Protein AF-A0A8T6UA25-F1 (afdb_monomer_lite)

Secondary structure (DSSP, 8-state):
--------THHHHHHHHHHHHHHHHTTSTT-------S-GGGS-TTTTSTTSS------PPP-HHHHHHHHHHHTTTS---TT--HHHHHHH-TT--

Structure (mmCIF, N/CA/C/O backbone):
data_AF-A0A8T6UA25-F1
#
_entry.id   AF-A0A8T6UA25-F1
#
loop_
_atom_site.group_PDB
_atom_site.id
_atom_site.type_symbol
_atom_site.label_atom_id
_atom_site.label_alt_id
_atom_site.label_comp_id
_atom_site.label_asym_id
_atom_site.label_entity_id
_atom_site.label_seq_id
_atom_site.pdbx_PDB_ins_code
_atom_site.Cartn_x
_atom_site.Cartn_y
_atom_site.Cartn_z
_atom_site.occupancy
_atom_site.B_iso_or_equiv
_atom_site.auth_seq_id
_atom_site.auth_comp_id
_atom_site.auth_asym_id
_atom_site.auth_atom_id
_atom_site.pdbx_PDB_model_num
ATOM 1 N N . ARG A 1 1 ? -13.926 7.193 -39.524 1.00 38.59 1 ARG A N 1
ATOM 2 C CA . ARG A 1 1 ? -12.590 7.823 -39.649 1.00 38.59 1 ARG A CA 1
ATOM 3 C C . ARG A 1 1 ? -12.035 7.939 -38.240 1.00 38.59 1 ARG A C 1
ATOM 5 O O . ARG A 1 1 ? -12.552 8.738 -37.476 1.00 38.59 1 ARG A O 1
ATOM 12 N N . GLY A 1 2 ? -11.136 7.026 -37.871 1.00 42.00 2 GLY A N 1
ATOM 13 C CA . GLY A 1 2 ? -10.585 6.925 -36.521 1.00 42.00 2 GLY A CA 1
ATOM 14 C C . GLY A 1 2 ? -9.568 8.030 -36.280 1.00 42.00 2 GLY A C 1
ATOM 15 O O . GLY A 1 2 ? -8.629 8.185 -37.056 1.00 42.00 2 GLY A O 1
ATOM 16 N N . MET A 1 3 ? -9.800 8.813 -35.234 1.00 43.72 3 MET A N 1
ATOM 17 C CA . MET A 1 3 ? -8.881 9.826 -34.745 1.00 43.72 3 MET A CA 1
ATOM 18 C C . MET A 1 3 ? -7.896 9.109 -33.821 1.00 43.72 3 MET A C 1
ATOM 20 O O . MET A 1 3 ? -8.202 8.843 -32.663 1.00 43.72 3 MET A O 1
ATOM 24 N N . GLY A 1 4 ? -6.760 8.690 -34.379 1.00 46.84 4 GLY A N 1
ATOM 25 C CA . GLY A 1 4 ? -5.645 8.176 -33.595 1.00 46.84 4 GLY A CA 1
ATOM 26 C C . GLY A 1 4 ? -5.101 9.311 -32.740 1.00 46.84 4 GLY A C 1
ATOM 27 O O . GLY A 1 4 ? -4.546 10.270 -33.274 1.00 46.84 4 GLY A O 1
ATOM 28 N N . TYR A 1 5 ? -5.302 9.218 -31.428 1.00 51.19 5 TYR A N 1
ATOM 29 C CA . TYR A 1 5 ? -4.534 9.986 -30.459 1.00 51.19 5 TYR A CA 1
ATOM 30 C C . TYR A 1 5 ? -3.058 9.669 -30.713 1.00 51.19 5 TYR A C 1
ATOM 32 O O . TYR A 1 5 ? -2.602 8.557 -30.456 1.00 51.19 5 TYR A O 1
ATOM 40 N N . ALA A 1 6 ? -2.332 10.624 -31.287 1.00 53.25 6 ALA A N 1
ATOM 41 C CA . ALA A 1 6 ? -0.885 10.589 -31.320 1.00 53.25 6 ALA A CA 1
ATOM 42 C C . ALA A 1 6 ? -0.402 10.799 -29.880 1.00 53.25 6 ALA A C 1
ATOM 44 O O . ALA A 1 6 ? -0.181 11.932 -29.456 1.00 53.25 6 ALA A O 1
ATOM 45 N N . ASP A 1 7 ? -0.292 9.712 -29.115 1.00 58.94 7 ASP A N 1
ATOM 46 C CA . ASP A 1 7 ? 0.568 9.704 -27.940 1.00 58.94 7 ASP A CA 1
ATOM 47 C C . ASP A 1 7 ? 1.988 9.884 -28.480 1.00 58.94 7 ASP A C 1
ATOM 49 O O . ASP A 1 7 ? 2.584 8.982 -29.071 1.00 58.94 7 ASP A O 1
ATOM 53 N N . SER A 1 8 ? 2.492 11.117 -28.433 1.00 61.16 8 SER A N 1
ATOM 54 C CA . SER A 1 8 ? 3.894 11.380 -28.720 1.00 61.16 8 SER A CA 1
ATOM 55 C C . SER A 1 8 ? 4.681 10.438 -27.815 1.00 61.16 8 SER A C 1
ATOM 57 O O . SER A 1 8 ? 4.487 10.535 -26.609 1.00 61.16 8 SER A O 1
ATOM 59 N N . GLY A 1 9 ? 5.537 9.551 -2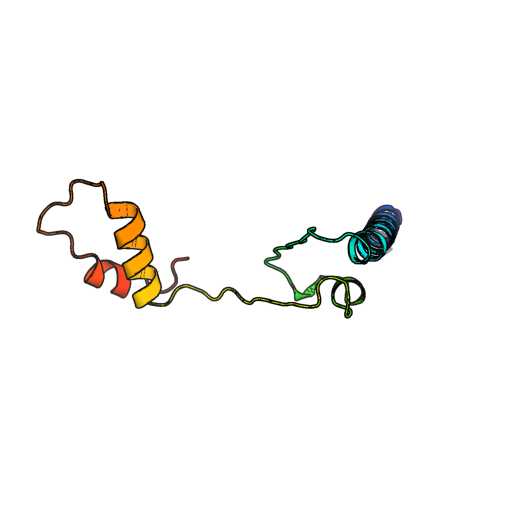8.341 1.00 72.38 9 GLY A N 1
ATOM 60 C CA . GLY A 1 9 ? 6.297 8.529 -27.584 1.00 72.38 9 GLY A CA 1
ATOM 61 C C . GLY A 1 9 ? 7.247 9.061 -26.490 1.00 72.38 9 GLY A C 1
ATOM 62 O O . GLY A 1 9 ? 8.269 8.471 -26.171 1.00 72.38 9 GLY A O 1
ATOM 63 N N . VAL A 1 10 ? 6.981 10.251 -25.962 1.00 82.38 10 VAL A N 1
ATOM 64 C CA . VAL A 1 10 ? 7.431 10.806 -24.693 1.00 82.38 10 VAL A CA 1
ATOM 65 C C . VAL A 1 10 ? 7.171 9.831 -23.547 1.00 82.38 10 VAL A C 1
ATOM 67 O O . VAL A 1 10 ? 8.112 9.565 -22.813 1.00 82.38 10 VAL A O 1
ATOM 70 N N . THR A 1 11 ? 5.973 9.253 -23.414 1.00 80.31 11 THR A N 1
ATOM 71 C CA . THR A 1 11 ? 5.654 8.333 -22.304 1.00 80.31 11 THR A CA 1
ATOM 72 C C . THR A 1 11 ? 6.590 7.121 -22.291 1.00 80.31 11 THR A C 1
ATOM 74 O O . THR A 1 11 ? 7.226 6.830 -21.281 1.00 80.31 11 THR A O 1
ATOM 77 N N . GLU A 1 12 ? 6.771 6.480 -23.446 1.00 82.31 12 GLU A N 1
ATOM 78 C CA . GLU A 1 12 ? 7.682 5.342 -23.616 1.00 82.31 12 GLU A CA 1
ATOM 79 C C . GLU A 1 12 ? 9.154 5.723 -23.373 1.00 82.31 12 GLU A C 1
ATO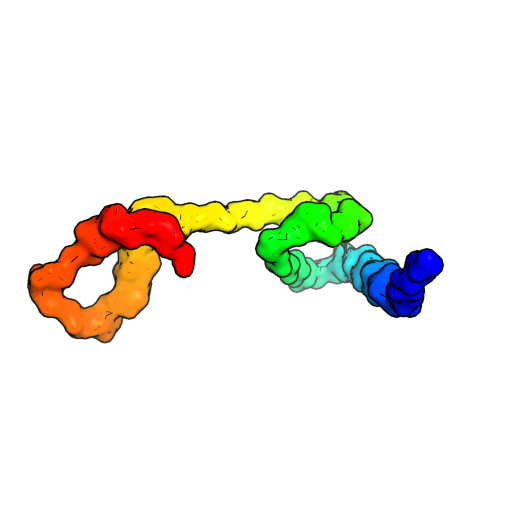M 81 O O . GLU A 1 12 ? 9.903 4.984 -22.729 1.00 82.31 12 GLU A O 1
ATOM 86 N N . ARG A 1 13 ? 9.571 6.917 -23.817 1.00 86.44 13 ARG A N 1
ATOM 87 C CA . ARG A 1 13 ? 10.919 7.444 -23.552 1.00 86.44 13 ARG A CA 1
ATOM 88 C C . ARG A 1 13 ? 11.160 7.720 -22.069 1.00 86.44 13 ARG A C 1
ATOM 90 O O . ARG A 1 13 ? 12.239 7.413 -21.576 1.00 86.44 13 ARG A O 1
ATOM 97 N N . VAL A 1 14 ? 10.172 8.258 -21.355 1.00 88.69 14 VAL A N 1
ATOM 98 C CA . VAL A 1 14 ? 10.264 8.507 -19.908 1.00 88.69 14 VAL A CA 1
ATOM 99 C C . VAL A 1 14 ? 10.373 7.190 -19.143 1.00 88.69 14 VAL A C 1
ATOM 101 O O . VAL A 1 14 ? 11.214 7.081 -18.255 1.00 88.69 14 VAL A O 1
ATOM 104 N N . ILE A 1 15 ? 9.595 6.171 -19.523 1.00 86.06 15 ILE A N 1
ATOM 105 C CA . ILE A 1 15 ? 9.697 4.828 -18.933 1.00 86.06 15 ILE A CA 1
ATOM 106 C C . ILE A 1 15 ? 11.088 4.239 -19.191 1.00 86.06 15 ILE A C 1
ATOM 108 O O . ILE A 1 15 ? 11.742 3.781 -18.260 1.00 86.06 15 ILE A O 1
ATOM 112 N N . SER A 1 16 ? 11.578 4.306 -20.429 1.00 88.06 16 SER A N 1
ATOM 113 C CA . SER A 1 16 ? 12.906 3.789 -20.790 1.00 88.06 16 SER A CA 1
ATOM 114 C C . SER A 1 16 ? 14.032 4.470 -20.004 1.00 88.06 16 SER A C 1
ATOM 116 O O . SER A 1 16 ? 14.948 3.796 -19.528 1.00 88.06 16 SER A O 1
ATOM 118 N N . GLN A 1 17 ? 13.947 5.793 -19.822 1.00 90.25 17 GLN A N 1
ATOM 119 C CA . GLN A 1 17 ? 14.913 6.529 -19.009 1.00 90.25 17 GLN A CA 1
ATOM 120 C C . GLN A 1 17 ? 14.837 6.097 -17.545 1.00 90.25 17 GLN A C 1
ATOM 122 O O . GLN A 1 17 ? 15.865 5.779 -16.961 1.00 90.25 17 GLN A O 1
ATOM 127 N N . LEU A 1 18 ? 13.634 6.017 -16.968 1.00 88.88 18 LEU A N 1
ATOM 128 C CA . LEU A 1 18 ? 13.446 5.575 -15.586 1.00 88.88 18 LEU A CA 1
ATOM 129 C C . LEU A 1 18 ? 14.066 4.192 -15.348 1.00 88.88 18 LEU A C 1
ATOM 131 O O . LEU A 1 18 ? 14.777 4.004 -14.368 1.00 88.88 18 LEU A O 1
ATOM 135 N N . LEU A 1 19 ? 13.843 3.244 -16.260 1.00 87.19 19 LEU A N 1
ATOM 136 C CA . LEU A 1 19 ? 14.431 1.905 -16.183 1.00 87.19 19 LEU A CA 1
ATOM 137 C C . LEU A 1 19 ? 15.966 1.936 -16.225 1.00 87.19 19 LEU A C 1
ATOM 139 O O . LEU A 1 19 ? 16.606 1.178 -15.503 1.00 87.19 19 LEU A O 1
ATOM 143 N N . THR A 1 20 ? 16.542 2.826 -17.035 1.00 88.44 20 THR A N 1
ATOM 144 C CA . THR A 1 20 ? 17.999 3.007 -17.138 1.00 88.44 20 THR A CA 1
ATOM 145 C C . THR A 1 20 ? 18.582 3.558 -15.835 1.00 88.44 20 THR A C 1
ATOM 147 O O . THR A 1 20 ? 19.597 3.057 -15.358 1.00 88.44 20 THR A O 1
ATOM 150 N N . GLU A 1 21 ? 17.918 4.540 -15.218 1.00 88.38 21 GLU A N 1
ATOM 151 C CA . GLU A 1 21 ? 18.327 5.073 -13.910 1.00 88.38 21 GLU A CA 1
ATOM 152 C C . GLU A 1 21 ? 18.195 4.018 -12.803 1.00 88.38 21 GLU A C 1
ATOM 154 O O . GLU A 1 21 ? 19.075 3.895 -11.952 1.00 88.38 21 GLU A O 1
ATOM 159 N N . MET A 1 22 ? 17.126 3.213 -12.826 1.00 86.81 22 MET A N 1
ATOM 160 C CA . MET A 1 22 ? 16.934 2.122 -11.868 1.00 86.81 22 MET A CA 1
ATOM 161 C C . MET A 1 22 ? 18.066 1.099 -11.927 1.00 86.81 22 MET A C 1
ATOM 163 O O . MET A 1 22 ? 18.578 0.717 -10.878 1.00 86.81 22 MET A O 1
ATOM 167 N N . ASP A 1 23 ? 18.492 0.701 -13.129 1.00 82.88 23 ASP A N 1
ATOM 168 C CA . ASP A 1 23 ? 19.617 -0.223 -13.299 1.00 82.88 23 ASP A CA 1
ATOM 169 C C . ASP A 1 23 ? 20.933 0.383 -12.747 1.00 82.88 23 ASP A C 1
ATOM 171 O O . ASP A 1 23 ? 21.794 -0.345 -12.250 1.00 82.88 23 ASP A O 1
ATOM 175 N N . GLY A 1 24 ? 21.067 1.717 -12.752 1.00 82.19 24 GLY A N 1
ATOM 176 C CA . GLY A 1 24 ? 22.161 2.443 -12.097 1.00 82.19 24 GLY A CA 1
ATOM 177 C C . GLY A 1 24 ? 22.089 2.421 -10.564 1.00 82.19 24 GLY A C 1
ATOM 178 O O . GLY A 1 24 ? 23.108 2.214 -9.903 1.00 82.19 24 GLY A O 1
ATOM 179 N N . ILE A 1 25 ? 20.892 2.572 -9.985 1.00 81.12 25 ILE A N 1
ATOM 180 C CA . ILE A 1 25 ? 20.677 2.578 -8.524 1.00 81.12 25 ILE A CA 1
ATOM 181 C C . ILE A 1 25 ? 21.048 1.237 -7.882 1.00 81.12 25 ILE A C 1
ATOM 183 O O . ILE A 1 25 ? 21.532 1.231 -6.756 1.00 81.12 25 ILE A O 1
ATOM 187 N N . ILE A 1 26 ? 20.903 0.114 -8.595 1.00 73.62 26 ILE A N 1
ATOM 188 C CA . ILE A 1 26 ? 21.287 -1.225 -8.099 1.0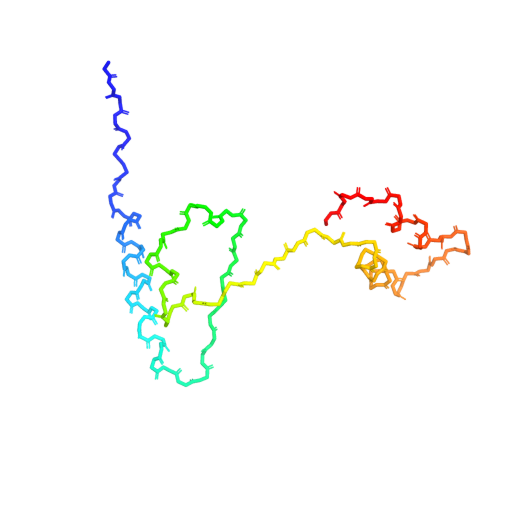0 73.62 26 ILE A CA 1
ATOM 189 C C . ILE A 1 26 ? 22.754 -1.268 -7.637 1.00 73.62 26 ILE A C 1
ATOM 191 O O . ILE A 1 26 ? 23.110 -2.056 -6.765 1.00 73.62 26 ILE A O 1
ATOM 195 N N . THR A 1 27 ? 23.612 -0.428 -8.219 1.00 73.62 27 THR A N 1
ATOM 196 C CA . THR A 1 27 ? 25.043 -0.372 -7.888 1.00 73.62 27 THR A CA 1
ATOM 197 C C . THR A 1 27 ? 25.368 0.496 -6.669 1.00 73.62 27 THR A C 1
ATOM 199 O O . THR A 1 27 ? 26.503 0.469 -6.198 1.00 73.62 27 THR A O 1
ATOM 202 N N . LEU A 1 28 ? 24.398 1.260 -6.158 1.00 79.19 28 LEU A N 1
ATOM 203 C CA . LEU A 1 28 ? 24.562 2.107 -4.982 1.00 79.19 28 LEU A CA 1
ATOM 204 C C . LEU A 1 28 ? 24.259 1.305 -3.715 1.00 79.19 28 LEU A C 1
ATOM 206 O O . LEU A 1 28 ? 23.157 0.790 -3.532 1.00 79.19 28 LEU A O 1
ATOM 210 N N . GLU A 1 29 ? 25.231 1.243 -2.811 1.00 78.50 29 GLU A N 1
ATOM 211 C CA . GLU A 1 29 ? 24.992 0.786 -1.444 1.00 78.50 29 GLU A CA 1
ATOM 212 C C . GLU A 1 29 ? 24.142 1.848 -0.704 1.00 78.50 29 GLU A C 1
ATOM 214 O O . GLU A 1 29 ? 24.273 3.047 -0.956 1.00 78.50 29 GLU A O 1
ATOM 219 N N . ASP A 1 30 ? 23.228 1.409 0.167 1.00 86.25 30 ASP A N 1
ATOM 220 C CA . ASP A 1 30 ? 22.361 2.247 1.021 1.00 86.25 30 ASP A CA 1
ATOM 221 C C . ASP A 1 30 ? 21.221 3.051 0.354 1.00 86.25 30 ASP A C 1
ATOM 223 O O . ASP A 1 30 ? 20.633 3.935 0.986 1.00 86.25 30 ASP A O 1
ATOM 227 N N . VAL A 1 31 ? 20.821 2.728 -0.881 1.00 87.00 31 VAL A N 1
ATOM 228 C CA . VAL A 1 31 ? 19.640 3.342 -1.524 1.00 87.00 31 VAL A CA 1
ATOM 229 C C . VAL A 1 31 ? 18.471 2.358 -1.605 1.00 87.00 31 VAL A C 1
ATOM 231 O O . VAL A 1 31 ? 18.613 1.233 -2.073 1.00 87.00 31 VAL A O 1
ATOM 234 N N . VAL A 1 32 ? 17.279 2.802 -1.188 1.00 87.69 32 VAL A N 1
ATOM 235 C CA . VAL A 1 32 ? 16.026 2.036 -1.298 1.00 87.69 32 VAL A CA 1
ATOM 236 C C . VAL A 1 32 ? 14.994 2.845 -2.077 1.00 87.69 32 VAL A C 1
ATOM 238 O O . VAL A 1 32 ? 14.738 4.006 -1.759 1.00 87.69 32 VAL A O 1
ATOM 241 N N . VAL A 1 33 ? 14.368 2.218 -3.073 1.00 88.62 33 VAL A N 1
ATOM 242 C CA . VAL A 1 33 ? 13.306 2.826 -3.886 1.00 88.62 33 VAL A CA 1
ATOM 243 C C . VAL A 1 33 ? 11.973 2.153 -3.566 1.00 88.62 33 VAL A C 1
ATOM 245 O O . VAL A 1 33 ? 11.861 0.930 -3.613 1.00 88.62 33 VAL A O 1
ATOM 248 N N . ILE A 1 34 ? 10.950 2.954 -3.257 1.00 92.44 34 ILE A N 1
ATOM 249 C CA . ILE A 1 34 ? 9.584 2.487 -2.989 1.00 92.44 34 ILE A CA 1
ATOM 250 C C . ILE A 1 34 ? 8.636 3.158 -3.983 1.00 92.44 34 ILE A C 1
ATOM 252 O O . ILE A 1 34 ? 8.670 4.376 -4.149 1.00 92.44 34 ILE A O 1
ATOM 256 N N . ALA A 1 35 ? 7.771 2.366 -4.615 1.00 92.38 35 ALA A N 1
ATOM 257 C CA . ALA A 1 35 ? 6.693 2.848 -5.472 1.00 92.38 35 ALA A CA 1
ATOM 258 C C . ALA A 1 35 ? 5.331 2.407 -4.926 1.00 92.38 35 ALA A C 1
ATOM 260 O O . ALA A 1 35 ? 5.204 1.341 -4.325 1.00 92.38 35 ALA A O 1
ATOM 261 N N . ALA A 1 36 ? 4.306 3.226 -5.162 1.00 94.88 36 ALA A N 1
ATOM 262 C CA . ALA A 1 36 ? 2.927 2.941 -4.788 1.00 94.88 36 ALA A CA 1
ATOM 263 C C . ALA A 1 36 ? 2.004 3.165 -5.992 1.00 94.88 36 ALA A C 1
ATOM 265 O O . ALA A 1 36 ? 2.135 4.158 -6.708 1.00 94.88 36 ALA A O 1
ATOM 266 N N . THR A 1 37 ? 1.066 2.244 -6.217 1.00 93.62 37 THR A N 1
ATOM 267 C CA . THR A 1 37 ? 0.045 2.358 -7.264 1.00 93.62 37 THR A CA 1
ATOM 268 C C . THR A 1 37 ? -1.261 1.716 -6.811 1.00 93.62 37 THR A C 1
ATOM 270 O O . THR A 1 37 ? -1.260 0.633 -6.233 1.00 93.62 37 THR A O 1
ATOM 273 N N . ASN A 1 38 ? -2.381 2.364 -7.135 1.00 94.56 38 ASN A N 1
ATOM 274 C CA . ASN A 1 38 ? -3.722 1.790 -6.981 1.00 94.56 38 ASN A CA 1
ATOM 275 C C . ASN A 1 38 ? -4.164 1.010 -8.231 1.00 94.56 38 ASN A C 1
ATOM 277 O O . ASN A 1 38 ? -5.245 0.430 -8.252 1.00 94.56 38 ASN A O 1
ATOM 281 N N . ARG A 1 39 ? -3.346 1.023 -9.291 1.00 93.19 39 ARG A N 1
ATOM 282 C CA . ARG A 1 39 ? -3.602 0.345 -10.563 1.00 93.19 39 ARG A CA 1
ATOM 283 C C . ARG A 1 39 ? -2.386 -0.482 -10.987 1.00 93.19 39 ARG A C 1
ATOM 285 O O . ARG A 1 39 ? -1.657 -0.075 -11.894 1.00 93.19 39 ARG A O 1
ATOM 292 N N . PRO A 1 40 ? -2.109 -1.615 -10.316 1.00 90.31 40 PRO A N 1
ATOM 293 C CA . PRO A 1 40 ? -1.010 -2.498 -10.707 1.00 90.31 40 PRO A CA 1
ATOM 294 C C . PRO A 1 40 ? -1.233 -3.139 -12.090 1.00 90.31 40 PRO A C 1
ATOM 296 O O . PRO A 1 40 ? -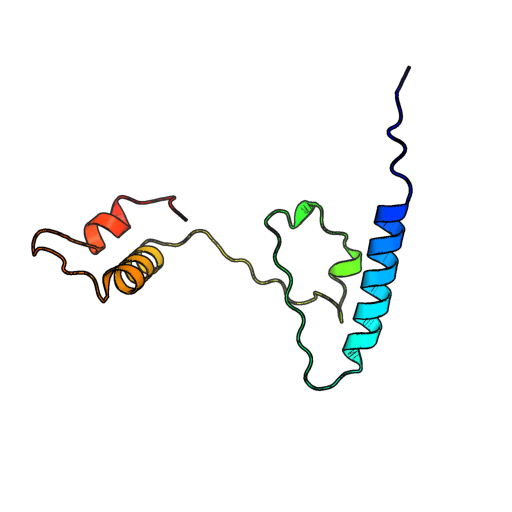0.274 -3.571 -12.717 1.00 90.31 40 PRO A O 1
ATOM 299 N N . ASP A 1 41 ? -2.476 -3.162 -12.584 1.00 90.50 41 ASP A N 1
ATOM 300 C CA . ASP A 1 41 ? -2.894 -3.731 -13.872 1.00 90.50 41 ASP A CA 1
ATOM 301 C C . ASP A 1 41 ? -2.322 -3.008 -15.100 1.00 90.50 41 ASP A C 1
ATOM 303 O O . ASP A 1 41 ? -2.157 -3.628 -16.147 1.00 90.50 41 ASP A O 1
ATOM 307 N N . ILE A 1 42 ? -2.022 -1.712 -14.982 1.00 89.56 42 ILE A N 1
ATOM 308 C CA . ILE A 1 42 ? -1.509 -0.888 -16.094 1.00 89.56 42 ILE A CA 1
ATOM 309 C C . ILE A 1 42 ? -0.009 -0.612 -16.011 1.00 89.56 42 ILE A C 1
ATOM 311 O O . ILE A 1 42 ? 0.519 0.140 -16.828 1.00 89.56 42 ILE A O 1
ATOM 315 N N . VAL A 1 43 ? 0.675 -1.157 -15.006 1.00 88.94 43 VAL A N 1
ATOM 316 C CA . VAL A 1 43 ? 2.118 -0.969 -14.853 1.00 88.94 43 VAL A CA 1
ATOM 317 C C . VAL A 1 43 ? 2.845 -1.800 -15.904 1.00 88.94 43 VAL A C 1
ATOM 319 O O . VAL A 1 43 ? 2.520 -2.967 -16.116 1.00 88.94 43 VAL A O 1
ATOM 322 N N . ASP A 1 44 ? 3.851 -1.203 -16.543 1.00 87.50 44 ASP A N 1
ATOM 323 C CA . ASP A 1 44 ? 4.691 -1.905 -17.510 1.00 87.50 44 ASP A CA 1
ATOM 324 C C . ASP A 1 44 ? 5.393 -3.107 -16.837 1.00 87.50 44 ASP A C 1
ATOM 326 O O . ASP A 1 44 ? 6.135 -2.920 -15.865 1.00 87.50 44 ASP A O 1
ATOM 330 N N . PRO A 1 45 ? 5.226 -4.345 -17.343 1.00 86.75 45 PRO A N 1
ATOM 331 C CA . PRO A 1 45 ? 5.894 -5.525 -16.798 1.00 86.75 45 PRO A CA 1
ATOM 332 C C . PRO A 1 45 ? 7.427 -5.420 -16.734 1.00 86.75 45 PRO A C 1
ATOM 334 O O . PRO A 1 45 ? 8.054 -6.122 -15.941 1.00 86.75 45 PRO A O 1
ATOM 337 N N . ALA A 1 46 ? 8.059 -4.563 -17.545 1.00 87.00 46 ALA A N 1
ATOM 338 C CA . ALA A 1 46 ? 9.499 -4.316 -17.513 1.00 87.00 46 ALA A CA 1
ATOM 339 C C . ALA A 1 46 ? 9.972 -3.690 -16.189 1.00 87.00 46 ALA A C 1
ATOM 341 O O . ALA A 1 46 ? 11.118 -3.909 -15.790 1.00 87.00 46 ALA A O 1
ATOM 342 N N . ILE A 1 47 ? 9.098 -2.950 -15.504 1.00 86.88 47 ILE A N 1
ATOM 343 C CA . ILE A 1 47 ? 9.349 -2.311 -14.203 1.00 86.88 47 ILE A CA 1
ATOM 344 C C . ILE A 1 47 ? 9.362 -3.356 -13.068 1.00 86.88 47 ILE A C 1
ATOM 346 O O . ILE A 1 47 ? 10.079 -3.193 -12.083 1.00 86.88 47 ILE A O 1
ATOM 350 N N . LEU A 1 48 ? 8.629 -4.461 -13.237 1.00 88.25 48 LEU A N 1
ATOM 351 C CA . LEU A 1 48 ? 8.450 -5.529 -12.240 1.00 88.25 48 LEU A CA 1
ATOM 352 C C . LEU A 1 48 ? 9.494 -6.655 -12.330 1.00 88.25 48 LEU A C 1
ATOM 354 O O . LEU A 1 48 ? 9.376 -7.681 -11.659 1.00 88.25 48 LEU A O 1
ATOM 358 N N . ARG A 1 49 ? 10.497 -6.516 -13.201 1.00 88.56 49 ARG A N 1
ATOM 359 C CA . ARG A 1 49 ? 11.545 -7.531 -13.362 1.00 88.56 49 ARG A CA 1
ATOM 360 C C . ARG A 1 49 ? 12.502 -7.541 -12.158 1.00 88.56 49 ARG A C 1
ATOM 362 O O . ARG A 1 49 ? 12.701 -6.491 -11.544 1.00 88.56 49 ARG A O 1
ATOM 369 N N . PRO A 1 50 ? 13.124 -8.697 -11.847 1.00 85.75 50 PRO A N 1
ATOM 370 C CA . PRO A 1 50 ? 14.150 -8.805 -10.807 1.00 85.75 50 PRO A CA 1
ATOM 371 C C . PRO A 1 50 ? 15.208 -7.699 -10.899 1.00 85.75 50 PRO A C 1
ATOM 373 O O . PRO A 1 50 ? 15.680 -7.405 -11.998 1.00 85.75 50 PRO A O 1
ATOM 376 N N . GLY A 1 51 ? 15.564 -7.101 -9.758 1.00 82.06 51 GLY A N 1
ATOM 377 C CA . GLY A 1 51 ? 16.506 -5.976 -9.676 1.00 82.06 51 GLY A CA 1
ATOM 378 C C . GLY A 1 51 ? 15.873 -4.583 -9.789 1.00 82.06 51 GLY A C 1
ATOM 379 O O . GLY A 1 51 ? 16.558 -3.595 -9.561 1.00 82.06 51 GLY A O 1
ATOM 380 N N . ARG A 1 52 ? 14.575 -4.479 -10.103 1.00 88.06 52 ARG A N 1
ATOM 381 C CA . ARG A 1 52 ? 13.831 -3.208 -10.154 1.00 88.06 52 ARG A CA 1
ATOM 382 C C . ARG A 1 52 ? 12.785 -3.164 -9.039 1.00 88.06 52 ARG A C 1
ATOM 384 O O . ARG A 1 52 ? 13.147 -3.187 -7.869 1.00 88.06 52 ARG A O 1
ATOM 391 N N . PHE A 1 53 ? 11.491 -3.143 -9.365 1.00 90.06 53 PHE A N 1
ATOM 392 C CA . PHE A 1 53 ? 10.420 -3.303 -8.375 1.00 90.06 53 PHE A CA 1
ATOM 393 C C . PHE A 1 53 ? 10.005 -4.769 -8.273 1.00 90.06 53 PHE A C 1
ATOM 395 O O . PHE A 1 53 ? 8.906 -5.160 -8.663 1.00 90.06 53 PHE A O 1
ATOM 402 N N . ASP A 1 54 ? 10.911 -5.598 -7.765 1.00 86.19 54 ASP A N 1
ATOM 403 C CA . ASP A 1 54 ? 10.708 -7.045 -7.661 1.00 86.19 54 ASP A CA 1
ATOM 404 C C . ASP A 1 54 ? 10.011 -7.488 -6.359 1.00 86.19 54 ASP A C 1
ATOM 406 O O . ASP A 1 54 ? 9.598 -8.643 -6.223 1.00 86.19 54 ASP A O 1
ATOM 410 N N . ARG A 1 55 ? 9.813 -6.560 -5.412 1.00 89.12 55 ARG A N 1
ATOM 411 C CA . ARG A 1 55 ? 9.025 -6.749 -4.187 1.00 89.12 55 ARG A CA 1
ATOM 412 C C . ARG A 1 55 ? 7.681 -6.039 -4.293 1.00 89.12 55 ARG A C 1
ATOM 414 O O . ARG A 1 55 ? 7.599 -4.818 -4.205 1.00 89.12 55 ARG A O 1
ATOM 421 N N . LEU A 1 56 ? 6.615 -6.827 -4.407 1.00 89.88 56 LEU A N 1
ATOM 422 C CA . LEU A 1 56 ? 5.239 -6.340 -4.380 1.00 89.88 56 LEU A CA 1
ATOM 423 C C . LEU A 1 56 ? 4.632 -6.546 -2.991 1.00 89.88 56 LEU A C 1
ATOM 425 O O . LEU A 1 56 ? 4.532 -7.676 -2.512 1.00 89.88 56 LEU A O 1
ATOM 429 N N . ILE A 1 57 ? 4.211 -5.451 -2.358 1.00 93.44 57 ILE A N 1
ATOM 430 C CA . ILE A 1 57 ? 3.505 -5.464 -1.073 1.00 93.44 57 ILE A CA 1
ATOM 431 C C . ILE A 1 57 ? 2.067 -5.027 -1.331 1.00 93.44 57 ILE A C 1
ATOM 433 O O . ILE A 1 57 ? 1.814 -3.886 -1.710 1.00 93.44 57 ILE A O 1
ATOM 437 N N . TYR A 1 58 ? 1.124 -5.946 -1.134 1.00 93.62 58 TYR A N 1
ATOM 438 C CA . TYR A 1 58 ? -0.296 -5.631 -1.225 1.00 93.62 58 TYR A CA 1
ATOM 439 C C . TYR A 1 58 ? -0.791 -5.042 0.096 1.00 93.62 58 TYR A C 1
ATOM 441 O O . TYR A 1 58 ? -0.602 -5.643 1.155 1.00 93.62 58 TYR A O 1
ATOM 449 N N . VAL A 1 59 ? -1.444 -3.882 0.018 1.00 94.12 59 VAL A N 1
ATOM 450 C CA . VAL A 1 59 ? -2.115 -3.240 1.151 1.00 94.12 59 VAL A CA 1
ATOM 451 C C . VAL A 1 59 ? -3.619 -3.475 0.991 1.00 94.12 59 VAL A C 1
ATOM 453 O O . VAL A 1 59 ? -4.234 -2.838 0.134 1.00 94.12 59 VAL A O 1
ATOM 456 N N . PRO A 1 60 ? -4.212 -4.424 1.738 1.00 91.75 60 PRO A N 1
ATOM 457 C CA . PRO A 1 60 ? -5.646 -4.658 1.690 1.00 91.75 60 PRO A CA 1
ATOM 458 C C . PRO A 1 60 ? -6.411 -3.561 2.433 1.00 91.75 60 PRO A C 1
ATOM 460 O O . PRO A 1 60 ? -5.860 -2.832 3.258 1.00 91.75 60 PRO A O 1
ATOM 463 N N . GLU A 1 61 ? -7.719 -3.539 2.203 1.00 92.81 61 GLU A N 1
ATOM 464 C CA . GLU A 1 61 ? -8.673 -2.832 3.055 1.00 92.81 61 GLU A CA 1
ATOM 465 C C . GLU A 1 61 ? -8.502 -3.228 4.534 1.00 92.81 61 GLU A C 1
ATOM 467 O O . GLU A 1 61 ? -8.286 -4.412 4.834 1.00 92.81 61 GLU A O 1
ATOM 472 N N . PRO A 1 62 ? -8.618 -2.280 5.481 1.00 94.38 62 PRO A N 1
ATOM 473 C CA . PRO A 1 62 ? -8.393 -2.572 6.886 1.00 94.38 62 PRO A CA 1
ATOM 474 C C . PRO A 1 62 ? -9.482 -3.506 7.422 1.00 94.38 62 PRO A C 1
ATOM 476 O O . PRO A 1 62 ? -10.685 -3.271 7.264 1.00 94.38 62 PRO A O 1
ATOM 479 N N . ASP A 1 63 ? -9.067 -4.564 8.119 1.00 93.88 63 ASP A N 1
ATOM 480 C CA . ASP A 1 63 ? -9.989 -5.415 8.864 1.00 93.88 63 ASP A CA 1
ATOM 481 C C . ASP A 1 63 ? -10.534 -4.692 10.115 1.00 93.88 63 ASP A C 1
ATOM 483 O O . ASP A 1 63 ? -10.172 -3.557 10.430 1.00 93.88 63 ASP A O 1
ATOM 487 N N . GLN A 1 64 ? -11.448 -5.334 10.844 1.00 93.94 64 GLN A N 1
ATOM 488 C CA . GLN A 1 64 ? -12.038 -4.743 12.050 1.00 93.94 64 GLN A CA 1
ATOM 489 C C . GLN A 1 64 ? -10.992 -4.406 13.123 1.00 93.94 64 GLN A C 1
ATOM 491 O O . GLN A 1 64 ? -11.117 -3.388 13.802 1.00 93.94 64 GLN A O 1
ATOM 496 N N . LYS A 1 65 ? -9.961 -5.240 13.278 1.00 94.75 65 LYS A N 1
ATOM 497 C CA . LYS A 1 65 ? -8.903 -5.028 14.266 1.00 94.75 65 LYS A CA 1
ATOM 498 C C . LYS A 1 65 ? -8.010 -3.864 13.842 1.00 94.75 65 LYS A C 1
ATOM 500 O O . LYS A 1 65 ? -7.724 -3.003 14.666 1.00 94.75 65 LYS A O 1
ATOM 505 N N . THR A 1 66 ? -7.639 -3.787 12.568 1.00 95.19 66 THR A N 1
ATOM 506 C CA . THR A 1 66 ? -6.894 -2.666 11.994 1.00 95.19 66 THR A CA 1
ATOM 507 C C . THR A 1 66 ? -7.675 -1.365 12.138 1.00 95.19 66 THR A C 1
ATOM 509 O O . THR A 1 66 ? -7.107 -0.385 12.605 1.00 95.19 66 THR A O 1
ATOM 512 N N . ARG A 1 67 ? -8.985 -1.347 11.849 1.00 95.81 67 ARG A N 1
ATOM 513 C CA . ARG A 1 67 ? -9.828 -0.156 12.070 1.00 95.81 67 ARG A CA 1
ATOM 514 C C . ARG A 1 67 ? -9.874 0.270 13.537 1.00 95.81 67 ARG A C 1
ATOM 516 O O . ARG A 1 67 ? -9.811 1.461 13.820 1.00 95.81 67 ARG A O 1
ATOM 523 N N . LEU A 1 68 ? -9.941 -0.677 14.475 1.00 95.69 68 LEU A N 1
ATOM 524 C CA . LEU A 1 68 ? -9.868 -0.366 15.905 1.00 95.69 68 LEU A CA 1
ATOM 525 C C . LEU A 1 68 ? -8.529 0.289 16.276 1.00 95.69 68 LEU A C 1
ATOM 527 O O . LEU A 1 68 ? -8.518 1.271 17.013 1.00 95.69 68 LEU A O 1
ATOM 531 N N . GLU A 1 69 ? -7.411 -0.231 15.769 1.00 96.12 69 GLU A N 1
ATOM 532 C CA . GLU A 1 69 ? -6.090 0.363 16.009 1.00 96.12 69 GLU A CA 1
ATOM 533 C C . GLU A 1 69 ? -5.952 1.741 15.353 1.00 96.12 69 GLU A C 1
ATOM 535 O O . GLU A 1 69 ? -5.454 2.663 15.992 1.00 96.12 69 GLU A O 1
ATOM 540 N N . ILE A 1 70 ? -6.475 1.924 14.137 1.00 95.06 70 ILE A N 1
ATOM 541 C CA . ILE A 1 70 ? -6.573 3.233 13.479 1.00 95.06 70 ILE A CA 1
ATOM 542 C C . ILE A 1 70 ? -7.313 4.212 14.393 1.00 95.06 70 ILE A C 1
ATOM 544 O O . ILE A 1 70 ? -6.773 5.268 14.723 1.00 95.06 70 ILE A O 1
ATOM 548 N N . PHE A 1 71 ? -8.505 3.849 14.876 1.00 95.12 71 PHE A N 1
ATOM 549 C CA . PHE A 1 71 ? -9.252 4.709 15.790 1.00 95.12 71 PHE A CA 1
ATOM 550 C C . PHE A 1 71 ? -8.453 5.033 17.048 1.00 95.12 71 PHE A C 1
ATOM 552 O O . PHE A 1 71 ? -8.333 6.204 17.381 1.00 95.12 71 PHE A O 1
ATOM 559 N N . LYS A 1 72 ? -7.830 4.043 17.695 1.00 94.62 72 LYS A N 1
ATOM 560 C CA . LYS A 1 72 ? -6.995 4.278 18.882 1.00 94.62 72 LYS A CA 1
ATOM 561 C C . LYS A 1 72 ? -5.836 5.235 18.616 1.00 94.62 72 LYS A C 1
ATOM 563 O O . LYS A 1 72 ? -5.543 6.055 19.480 1.00 94.62 72 LYS A O 1
ATOM 568 N N . ILE A 1 73 ? -5.174 5.134 17.460 1.00 95.94 73 ILE A N 1
ATOM 569 C CA . ILE A 1 73 ? -4.070 6.027 17.082 1.00 95.94 73 ILE A CA 1
ATOM 570 C C . ILE A 1 73 ? -4.583 7.461 16.959 1.00 95.94 73 ILE A C 1
ATOM 572 O O . ILE A 1 73 ? -4.012 8.366 17.563 1.00 95.94 73 ILE A O 1
ATOM 576 N N . TYR A 1 74 ? -5.680 7.664 16.228 1.00 94.38 74 TYR A N 1
ATOM 577 C CA . TYR A 1 74 ? -6.221 9.001 15.991 1.00 94.38 74 TYR A CA 1
ATOM 578 C C . TYR A 1 74 ? -6.912 9.601 17.218 1.00 94.38 74 TYR A C 1
ATOM 580 O O . TYR A 1 74 ? -6.892 10.816 17.381 1.00 94.38 74 TYR A O 1
AT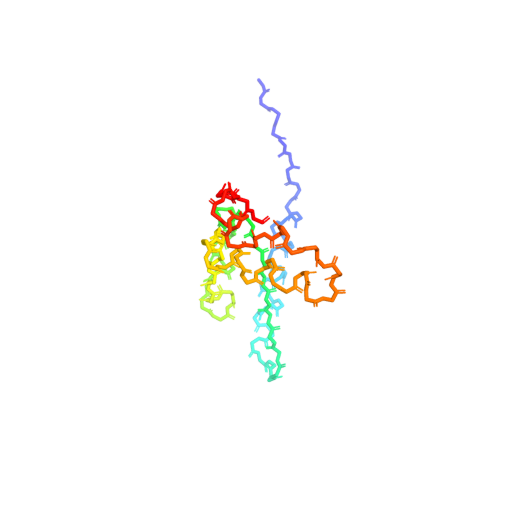OM 588 N N . THR A 1 75 ? -7.479 8.787 18.110 1.00 94.44 75 THR A N 1
ATOM 589 C CA . THR A 1 75 ? -8.149 9.271 19.324 1.00 94.44 75 THR A CA 1
ATOM 590 C C . THR A 1 75 ? -7.257 9.273 20.563 1.00 94.44 75 THR A C 1
ATOM 592 O O . THR A 1 75 ? -7.747 9.576 21.648 1.00 94.44 75 THR A O 1
ATOM 595 N N . LYS A 1 76 ? -5.969 8.926 20.440 1.00 93.31 76 LYS A N 1
ATOM 596 C CA . LYS A 1 76 ? -5.047 8.778 21.578 1.00 93.31 76 LYS A CA 1
ATOM 597 C C . LYS A 1 76 ? -4.982 10.025 22.463 1.00 93.31 76 LYS A C 1
ATOM 599 O O . LYS A 1 76 ? -4.997 9.902 23.683 1.00 93.31 76 LYS A O 1
ATOM 604 N N . ASP A 1 77 ? -4.946 11.198 21.839 1.00 93.31 77 ASP A N 1
ATOM 605 C CA . ASP A 1 77 ? -4.818 12.492 22.520 1.00 93.31 77 ASP A CA 1
ATOM 606 C C . ASP A 1 77 ? -6.135 13.293 22.502 1.00 93.31 77 ASP A C 1
ATOM 608 O O . ASP A 1 77 ? -6.160 14.488 22.797 1.00 93.31 77 ASP A O 1
ATOM 612 N N . MET A 1 78 ? -7.249 12.642 22.146 1.00 94.25 78 MET A N 1
ATOM 613 C CA . MET A 1 78 ? -8.565 13.274 22.082 1.00 94.25 78 MET A CA 1
ATOM 614 C C . MET A 1 78 ? -9.341 13.046 23.385 1.00 94.25 78 MET A C 1
ATOM 616 O O . MET A 1 78 ? -9.425 11.910 23.858 1.00 94.25 78 MET A O 1
ATOM 620 N N . PRO A 1 79 ? -9.968 14.087 23.964 1.00 89.81 79 PRO A N 1
ATOM 621 C CA . PRO A 1 79 ? -10.877 13.907 25.086 1.00 89.81 79 PRO A CA 1
ATOM 622 C C . PRO A 1 79 ? -12.148 13.201 24.599 1.00 89.81 79 PRO A C 1
ATOM 624 O O . PRO A 1 79 ? -13.049 13.824 24.039 1.00 89.81 79 PRO A O 1
ATOM 627 N N . LEU A 1 80 ? -12.205 11.886 24.800 1.00 90.81 80 LEU A N 1
ATOM 628 C CA . LEU A 1 80 ? -13.386 11.079 24.521 1.00 90.81 80 LEU A CA 1
ATOM 629 C C . LEU A 1 80 ? -14.301 11.027 25.747 1.00 90.81 80 LEU A C 1
ATOM 631 O O . LEU A 1 80 ? -13.859 10.791 26.875 1.00 90.81 80 LEU A O 1
ATOM 635 N N . THR A 1 81 ? -15.597 11.209 25.515 1.00 92.75 81 THR A N 1
ATOM 636 C CA . THR A 1 81 ? -16.627 10.956 26.524 1.00 92.75 81 THR A CA 1
ATOM 637 C C . THR A 1 81 ? -16.804 9.440 26.713 1.00 92.75 81 THR A C 1
ATOM 639 O O . THR A 1 81 ? -16.489 8.645 25.829 1.00 92.75 81 THR A O 1
ATOM 642 N N . LYS A 1 82 ? -17.273 9.008 27.893 1.00 88.00 82 LYS A N 1
ATOM 643 C CA . LYS A 1 82 ? -17.372 7.581 28.276 1.00 88.00 82 LYS A CA 1
ATOM 644 C C . LYS A 1 82 ? -18.333 6.748 27.417 1.00 88.00 82 LYS A C 1
ATOM 646 O O . LYS A 1 82 ? -18.321 5.528 27.517 1.00 88.00 82 LYS A O 1
ATOM 651 N N . ASP A 1 83 ? -19.190 7.398 26.646 1.00 92.56 83 ASP A N 1
ATOM 652 C CA . ASP A 1 83 ? -20.158 6.799 25.729 1.00 92.56 83 ASP A CA 1
ATOM 653 C C . ASP A 1 83 ? -19.558 6.456 24.354 1.00 92.56 83 ASP A C 1
ATOM 655 O O . ASP A 1 83 ? -20.217 5.797 23.552 1.00 92.56 83 ASP A O 1
ATOM 659 N N . VAL A 1 84 ? -18.311 6.853 24.077 1.00 92.25 84 VAL A N 1
ATOM 660 C CA . VAL A 1 84 ? -17.631 6.524 22.820 1.00 92.25 84 VAL A CA 1
ATOM 661 C C . VAL A 1 84 ? -16.990 5.137 22.902 1.00 92.25 84 VAL A C 1
ATOM 663 O O . VAL A 1 84 ? -15.948 4.955 23.532 1.00 92.25 84 VAL A O 1
ATOM 666 N N . ASP A 1 85 ? -17.577 4.164 22.201 1.00 93.88 85 ASP A N 1
ATOM 667 C CA . ASP A 1 85 ? -17.003 2.825 22.032 1.00 93.88 85 ASP A CA 1
ATOM 668 C C . ASP A 1 85 ? -16.333 2.665 20.656 1.00 93.88 85 ASP A C 1
ATOM 670 O O . ASP A 1 85 ? -16.980 2.452 19.625 1.00 93.88 85 ASP A O 1
ATOM 674 N N . LEU A 1 86 ? -14.999 2.713 20.644 1.00 93.25 86 LEU A N 1
ATOM 675 C CA . LEU A 1 86 ? -14.193 2.520 19.433 1.00 93.25 86 LEU A CA 1
ATOM 676 C C . LEU A 1 86 ? -14.334 1.108 18.840 1.00 93.25 86 LEU A C 1
ATOM 678 O O . LEU A 1 86 ? -14.177 0.931 17.633 1.00 93.25 86 LEU A O 1
ATOM 682 N N . SER A 1 87 ? -14.649 0.104 19.661 1.00 92.94 87 SER A N 1
ATOM 683 C CA . SER A 1 87 ? -14.870 -1.277 19.210 1.00 92.94 87 SER A CA 1
ATOM 684 C C . SER A 1 87 ? -16.181 -1.385 18.443 1.00 92.94 87 SER A C 1
ATOM 686 O O . SER A 1 87 ? -16.247 -2.025 17.388 1.00 92.94 87 SER A O 1
ATOM 688 N N . GLN A 1 88 ? -17.220 -0.708 18.934 1.00 94.12 88 GLN A N 1
ATOM 689 C CA . GLN A 1 88 ? -18.486 -0.599 18.224 1.00 94.12 88 GLN A CA 1
ATOM 690 C C . GLN A 1 88 ? -18.296 0.132 16.890 1.00 94.12 88 GLN A C 1
ATOM 692 O O . GLN A 1 88 ? -18.730 -0.383 15.858 1.00 94.12 88 GLN A O 1
ATOM 697 N N . LEU A 1 89 ? -17.578 1.263 16.884 1.00 92.94 89 LEU A N 1
ATOM 698 C CA . LEU A 1 89 ? -17.261 2.006 15.659 1.00 92.94 89 LEU A CA 1
ATOM 699 C C . LEU A 1 89 ? -16.488 1.147 14.653 1.00 92.94 89 LEU A C 1
ATOM 701 O O . LEU A 1 89 ? -16.878 1.067 13.494 1.00 92.94 89 LEU A O 1
ATOM 705 N N . ALA A 1 90 ? -15.454 0.424 15.088 1.00 94.19 90 ALA A N 1
ATOM 706 C CA . ALA A 1 90 ? -14.700 -0.484 14.222 1.00 94.19 90 ALA A CA 1
ATOM 707 C C . ALA A 1 90 ? -15.577 -1.579 13.592 1.00 94.19 90 ALA A C 1
ATOM 709 O O . ALA A 1 90 ? -15.300 -2.037 12.480 1.00 94.19 90 ALA A O 1
ATOM 710 N N . THR A 1 91 ? -16.645 -1.994 14.275 1.00 93.75 91 THR A N 1
ATOM 711 C CA . THR A 1 91 ? -17.598 -2.995 13.780 1.00 93.75 91 THR A CA 1
ATOM 712 C C . THR A 1 91 ? -18.534 -2.420 12.719 1.00 93.75 91 THR A C 1
ATOM 714 O O . THR A 1 91 ? -18.776 -3.069 11.702 1.00 93.75 91 THR A O 1
ATOM 717 N N . THR A 1 92 ? -19.056 -1.211 12.939 1.00 94.31 92 THR A N 1
ATOM 718 C CA . THR A 1 92 ? -20.054 -0.586 12.058 1.00 94.31 92 THR A CA 1
ATOM 719 C C . THR A 1 92 ? -19.442 0.053 10.814 1.00 94.31 92 THR A C 1
ATOM 721 O O . THR A 1 92 ? -20.099 0.091 9.778 1.00 94.31 92 THR A O 1
ATOM 724 N N . THR A 1 93 ? -18.176 0.476 10.855 1.00 92.50 93 THR A N 1
ATOM 725 C CA . THR A 1 93 ? -17.464 1.100 9.722 1.00 92.50 93 THR A CA 1
ATOM 726 C C . THR A 1 93 ? -16.831 0.087 8.765 1.00 92.50 93 THR A C 1
ATOM 728 O O . THR A 1 93 ? -15.746 0.294 8.220 1.00 92.50 93 THR A O 1
ATOM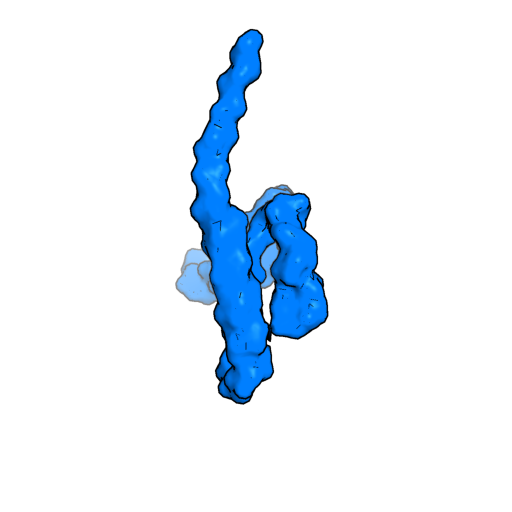 731 N N . LYS A 1 94 ? -17.495 -1.052 8.538 1.00 88.88 94 LYS A N 1
ATOM 732 C CA . LYS A 1 94 ? -17.034 -2.027 7.543 1.00 88.88 94 LYS A CA 1
ATOM 733 C C . LYS A 1 94 ? -16.964 -1.358 6.161 1.00 88.88 94 LYS A C 1
ATOM 735 O O . LYS A 1 94 ? -17.890 -0.649 5.784 1.00 88.88 94 LYS A O 1
ATOM 740 N N . SER A 1 95 ? -15.882 -1.628 5.426 1.00 86.62 95 SER A N 1
ATOM 741 C CA . SER A 1 95 ? -15.590 -1.068 4.092 1.00 86.62 95 SER A CA 1
ATOM 742 C C . SER A 1 95 ? -15.128 0.396 4.063 1.00 86.62 95 SER A C 1
ATOM 744 O O . SER A 1 95 ? -15.150 1.008 3.000 1.00 86.62 95 SER A O 1
ATOM 746 N N . TYR A 1 96 ? -14.716 0.954 5.203 1.00 85.56 96 TYR A N 1
ATOM 747 C CA . TYR A 1 96 ? -14.023 2.242 5.258 1.00 85.56 96 TYR A CA 1
ATOM 748 C C . TYR A 1 96 ? -12.508 2.016 5.316 1.00 85.56 96 TYR A C 1
ATOM 750 O O . TYR A 1 96 ? -12.053 1.208 6.133 1.00 85.56 96 TYR A O 1
ATOM 758 N N . SER A 1 97 ? -11.779 2.747 4.467 1.00 78.38 97 SER A N 1
ATOM 759 C CA . SER A 1 97 ? -10.318 2.742 4.314 1.00 78.38 97 SER A CA 1
ATOM 760 C C . SER A 1 97 ? -9.684 4.013 4.859 1.00 78.38 97 SER A C 1
ATOM 762 O O . SER A 1 97 ? -10.184 5.096 4.464 1.00 78.38 97 SER A O 1
#

pLDDT: mean 86.11, std 12.31, range [38.59, 96.12]

Radius of gyration: 21.9 Å; chains: 1; bounding box: 45×23×68 Å

Sequence (97 aa):
RGMGYADSGVTERVISQLLTEMDGIITLEDVVVIAATNRPDIVDPAILRPGRFDRLIYVPEPDQKTRLEIFKIYTKDMPLTKDVDLSQLATTTKSYS

Foldseek 3Di:
DDDDPPPPCPVVVVVVVVLVVLLVCLPDPPDDDDDDDPCPPPDDVSQCDPSHVVDDDDDDDDALVRQLVVCCVVCVVPPDDPPDDSSVVSVVPPPDD